Protein AF-A0A0C2GCP3-F1 (afdb_monomer_lite)

Foldseek 3Di:
DDDDDDDDDDDDDDDDDPCPPPPPLAAEDDCVLAPDDPLLVVVQVVVDDQLWAWEWEWDADPPPGIDIDIDIDNDADNQWYWYDDDRYIYIYGVVRSVVDDNVVRHVVSVCVSVVPPD

Secondary structure (DSSP, 8-state):
----------------------TTSSEEE-TTT----HHHHHHHHHHPPTT-EEEEEEE--STT--EEEEEEES---TTEEEEEETTEEEEEEHHHHHH--HHHHHHHHHHHHHTT--

pLDDT: mean 71.81, std 13.91, range [37.88, 88.81]

Structure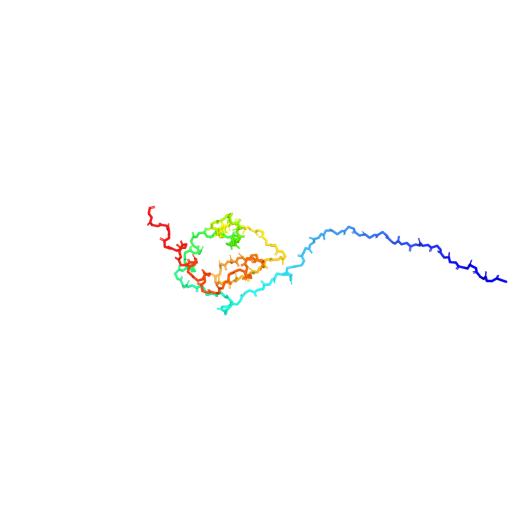 (mmCIF, N/CA/C/O backbone):
data_AF-A0A0C2GCP3-F1
#
_entry.id   AF-A0A0C2GCP3-F1
#
loop_
_atom_site.group_PDB
_atom_site.id
_atom_site.type_symbol
_atom_site.label_atom_id
_atom_site.label_alt_id
_atom_site.label_comp_id
_atom_site.label_asym_id
_atom_site.label_entity_id
_atom_site.label_seq_id
_atom_site.pdbx_PDB_ins_code
_atom_site.Cartn_x
_atom_site.Cartn_y
_atom_site.Cartn_z
_atom_site.occupancy
_atom_site.B_iso_or_equiv
_atom_site.auth_seq_id
_atom_site.auth_comp_id
_atom_site.auth_asym_id
_atom_site.auth_atom_id
_atom_site.pdbx_PDB_model_num
ATOM 1 N N . MET A 1 1 ? -6.144 -37.428 -59.093 1.00 43.12 1 MET A N 1
ATOM 2 C CA . MET A 1 1 ? -5.453 -36.359 -58.342 1.00 43.12 1 MET A CA 1
ATOM 3 C C . MET A 1 1 ? -6.416 -35.789 -57.303 1.00 43.12 1 MET A C 1
ATOM 5 O O . MET A 1 1 ? -7.545 -35.475 -57.635 1.00 43.12 1 MET A O 1
ATOM 9 N N . LEU A 1 2 ? -5.959 -35.837 -56.053 1.00 42.75 2 LEU A N 1
ATOM 10 C CA . LEU A 1 2 ? -6.439 -35.346 -54.750 1.00 42.75 2 LEU A CA 1
ATOM 11 C C . LEU A 1 2 ? -7.751 -34.525 -54.607 1.00 42.75 2 LEU A C 1
ATOM 13 O O . LEU A 1 2 ? -7.942 -33.477 -55.213 1.00 42.75 2 LEU A O 1
ATOM 17 N N . ARG A 1 3 ? -8.564 -35.014 -53.652 1.00 50.16 3 ARG A N 1
ATOM 18 C CA . ARG A 1 3 ? -9.605 -34.374 -52.815 1.00 50.16 3 ARG A CA 1
ATOM 19 C C . ARG A 1 3 ? -9.438 -32.865 -52.582 1.00 50.16 3 ARG A C 1
ATOM 21 O O . ARG A 1 3 ? -8.376 -32.431 -52.149 1.00 50.16 3 ARG A O 1
ATOM 28 N N . SER A 1 4 ? -10.562 -32.145 -52.576 1.00 46.25 4 SER A N 1
ATOM 29 C CA . SER A 1 4 ? -10.744 -31.019 -51.651 1.00 46.25 4 SER A CA 1
ATOM 30 C C . SER A 1 4 ? -12.181 -30.962 -51.126 1.00 46.25 4 SER A C 1
ATOM 32 O O . SER A 1 4 ? -13.065 -30.328 -51.691 1.00 46.25 4 SER A O 1
ATOM 34 N N . SER A 1 5 ? -12.409 -31.685 -50.029 1.00 54.06 5 SER A N 1
ATOM 35 C CA . SER A 1 5 ? -13.402 -31.313 -49.021 1.00 54.06 5 SER A CA 1
ATOM 36 C C . SER A 1 5 ? -12.750 -30.301 -48.084 1.00 54.06 5 SER A C 1
ATOM 38 O O . SER A 1 5 ? -11.607 -30.542 -47.694 1.00 54.06 5 SER A O 1
ATOM 40 N N . ARG A 1 6 ? -13.481 -29.250 -47.692 1.00 60.72 6 ARG A N 1
ATOM 41 C CA . ARG A 1 6 ? -13.410 -28.534 -46.395 1.00 60.72 6 ARG A CA 1
ATOM 42 C C . ARG A 1 6 ? -14.445 -27.393 -46.424 1.00 60.72 6 ARG A C 1
ATOM 44 O O . ARG A 1 6 ? -14.255 -26.413 -47.127 1.00 60.72 6 ARG A O 1
ATOM 51 N N . THR A 1 7 ? -15.678 -27.662 -45.993 1.00 50.69 7 THR A N 1
ATOM 52 C CA . THR A 1 7 ? -16.256 -27.323 -44.669 1.00 50.69 7 THR A CA 1
ATOM 53 C C . THR A 1 7 ? -16.410 -25.828 -44.401 1.00 50.69 7 THR A C 1
ATOM 55 O O . THR A 1 7 ? -15.436 -25.115 -44.191 1.00 50.69 7 THR A O 1
ATOM 58 N N . ALA A 1 8 ? -17.679 -25.414 -44.3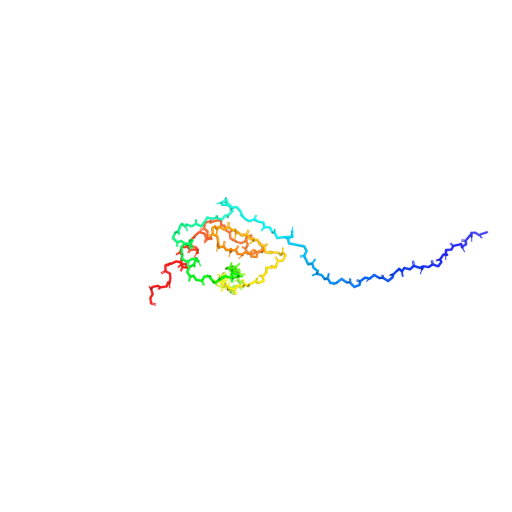55 1.00 48.84 8 ALA A N 1
ATOM 59 C CA . ALA A 1 8 ? -18.164 -24.133 -43.874 1.00 48.84 8 ALA A CA 1
ATOM 60 C C . ALA A 1 8 ? -17.723 -23.883 -42.424 1.00 48.84 8 ALA A C 1
ATOM 62 O O . ALA A 1 8 ? -18.039 -24.658 -41.521 1.00 48.84 8 ALA A O 1
ATOM 63 N N . THR A 1 9 ? -17.013 -22.782 -42.208 1.00 56.94 9 THR A N 1
ATOM 64 C CA . THR A 1 9 ? -16.656 -22.288 -40.879 1.00 56.94 9 THR A CA 1
ATOM 65 C C . THR A 1 9 ? -17.859 -21.554 -40.286 1.00 56.94 9 THR A C 1
ATOM 67 O O . THR A 1 9 ? -18.010 -20.348 -40.456 1.00 56.94 9 THR A O 1
ATOM 70 N N . GLN A 1 10 ? -18.729 -22.283 -39.586 1.00 58.53 10 GLN A N 1
ATOM 71 C CA . GLN A 1 10 ? -19.498 -21.693 -38.492 1.00 58.53 10 GLN A CA 1
ATOM 72 C C . GLN A 1 10 ? -18.527 -21.440 -37.336 1.00 58.53 10 GLN A C 1
ATOM 74 O O . GLN A 1 10 ? -17.999 -22.388 -36.759 1.00 58.53 10 GLN A O 1
ATOM 79 N N . LEU A 1 11 ? -18.302 -20.177 -36.979 1.00 56.78 11 LEU A N 1
ATOM 80 C CA . LEU A 1 11 ? -17.758 -19.821 -35.672 1.00 56.78 11 LEU A CA 1
ATOM 81 C C . LEU A 1 11 ? -18.677 -18.792 -35.009 1.00 56.78 11 LEU A C 1
ATOM 83 O O . LEU A 1 11 ? -19.147 -17.840 -35.626 1.00 56.78 11 LEU A O 1
ATOM 87 N N . LEU A 1 12 ? -18.990 -19.120 -33.763 1.00 51.81 12 LEU A N 1
ATOM 88 C CA . LEU A 1 12 ? -20.116 -18.706 -32.934 1.00 51.81 12 LEU A CA 1
ATOM 89 C C . LEU A 1 12 ? -20.039 -17.240 -32.457 1.00 51.81 12 LEU A C 1
ATOM 91 O O . LEU A 1 12 ? -18.944 -16.681 -32.373 1.00 51.81 12 LEU A O 1
ATOM 95 N N . PRO A 1 13 ? -21.176 -16.635 -32.055 1.00 51.62 13 PRO A N 1
ATOM 96 C CA . PRO A 1 13 ? -21.206 -15.309 -31.453 1.00 51.62 13 PRO A CA 1
ATOM 97 C C . PRO A 1 13 ? -20.699 -15.407 -30.010 1.00 51.62 13 PRO A C 1
ATOM 99 O O . PRO A 1 13 ? -21.352 -15.998 -29.149 1.00 51.62 13 PRO A O 1
ATOM 102 N N . ILE A 1 14 ? -19.524 -14.849 -29.720 1.00 56.09 14 ILE A N 1
ATOM 103 C CA . ILE A 1 14 ? -18.949 -14.912 -28.371 1.00 56.09 14 ILE A CA 1
ATOM 104 C C . ILE A 1 14 ? -19.314 -13.646 -27.595 1.00 56.09 14 ILE A C 1
ATOM 106 O O . ILE A 1 14 ? -18.595 -12.657 -27.577 1.00 56.09 14 ILE A O 1
ATOM 110 N N . PHE A 1 15 ? -20.481 -13.737 -26.966 1.00 47.62 15 PHE A N 1
ATOM 111 C CA . PHE A 1 15 ? -20.669 -13.446 -25.549 1.00 47.62 15 PHE A CA 1
ATOM 112 C C . PHE A 1 15 ? -20.256 -12.053 -25.047 1.00 47.62 15 PHE A C 1
ATOM 114 O O . PHE A 1 15 ? -19.098 -11.776 -24.735 1.00 47.62 15 PHE A O 1
ATOM 121 N N . SER A 1 16 ? -21.289 -11.239 -24.819 1.00 57.53 16 SER A N 1
ATOM 122 C CA . SER A 1 16 ? -21.344 -10.225 -23.768 1.00 57.53 16 SER A CA 1
ATOM 123 C C . SER A 1 16 ? -20.620 -10.719 -22.507 1.00 57.53 16 SER A C 1
ATOM 125 O O . SER A 1 16 ? -21.120 -11.578 -21.782 1.00 57.53 16 SER A O 1
ATOM 127 N N . ARG A 1 17 ? -19.411 -10.218 -22.250 1.00 55.25 17 ARG A N 1
ATOM 128 C CA . ARG A 1 17 ? -18.753 -10.382 -20.956 1.00 55.25 17 ARG A CA 1
ATOM 129 C C . ARG A 1 17 ? -18.831 -9.052 -20.240 1.00 55.25 17 ARG A C 1
ATOM 131 O O . ARG A 1 17 ? -17.908 -8.248 -20.286 1.00 55.25 17 ARG A O 1
ATOM 138 N N . ASN A 1 18 ? -19.930 -8.888 -19.506 1.00 52.56 18 ASN A N 1
ATOM 139 C CA . ASN A 1 18 ? -19.848 -8.337 -18.162 1.00 52.56 18 ASN A CA 1
ATOM 140 C C . ASN A 1 18 ? -18.653 -9.012 -17.487 1.00 52.56 18 ASN A C 1
ATOM 142 O O . ASN A 1 18 ? -18.732 -10.168 -17.069 1.00 52.56 18 ASN A O 1
ATOM 146 N N . PHE A 1 19 ? -17.513 -8.328 -17.489 1.00 52.06 19 PHE A N 1
ATOM 147 C CA . PHE A 1 19 ? -16.295 -8.794 -16.857 1.00 52.06 19 PHE A CA 1
ATOM 148 C C . PHE A 1 19 ? -16.497 -8.587 -15.355 1.00 52.06 19 PHE A C 1
ATOM 150 O O . PHE A 1 19 ? -15.971 -7.663 -14.746 1.00 52.06 19 PHE A O 1
ATOM 157 N N . CYS A 1 20 ? -17.355 -9.418 -14.762 1.00 46.00 20 CYS A N 1
ATOM 158 C CA . CYS A 1 20 ? -17.354 -9.629 -13.331 1.00 46.00 20 CYS A CA 1
ATOM 159 C C . CYS A 1 20 ? -16.048 -10.372 -13.063 1.00 46.00 20 CYS A C 1
ATOM 161 O O . CYS A 1 20 ? -15.953 -11.581 -13.275 1.00 46.00 20 CYS A O 1
ATOM 163 N N . ILE A 1 21 ? -15.000 -9.604 -12.765 1.00 55.78 21 ILE A N 1
ATOM 164 C CA . ILE A 1 21 ? -13.691 -10.141 -12.413 1.00 55.78 21 ILE A CA 1
ATOM 165 C C . ILE A 1 21 ? -13.922 -10.970 -11.149 1.00 55.78 21 ILE A C 1
ATOM 167 O O . ILE A 1 21 ? -14.305 -10.394 -10.128 1.00 55.78 21 ILE A O 1
ATOM 171 N N . PRO A 1 22 ? -13.742 -12.302 -11.182 1.00 47.91 22 PRO A N 1
ATOM 172 C CA . PRO A 1 22 ? -13.795 -13.075 -9.960 1.00 47.91 22 PRO A CA 1
ATOM 173 C C . PRO A 1 22 ? -12.657 -12.591 -9.058 1.00 47.91 22 PRO A C 1
ATOM 175 O O . PRO A 1 22 ? -11.517 -12.443 -9.498 1.00 47.91 22 PRO A O 1
ATOM 178 N N . SER A 1 23 ? -12.989 -12.358 -7.791 1.00 54.78 23 SER A N 1
ATOM 179 C CA . SER A 1 23 ? -12.138 -11.902 -6.680 1.00 54.78 23 SER A CA 1
ATOM 180 C C . SER A 1 23 ? -10.851 -12.729 -6.434 1.00 54.78 23 SER A C 1
ATOM 182 O O . SER A 1 23 ? -10.169 -12.516 -5.437 1.00 54.78 23 SER A O 1
ATOM 184 N N . SER A 1 24 ? -10.513 -13.692 -7.293 1.00 54.34 24 SER A N 1
ATOM 185 C CA . SER A 1 24 ? -9.539 -14.764 -7.067 1.00 54.34 24 SER A CA 1
ATOM 186 C C . SER A 1 24 ? -8.184 -14.580 -7.763 1.00 54.34 24 SER A C 1
ATOM 188 O O . SER A 1 24 ? -7.363 -15.488 -7.705 1.00 54.34 24 SER A O 1
ATOM 190 N N . ALA A 1 25 ? -7.936 -13.468 -8.461 1.00 62.91 25 ALA A N 1
ATOM 191 C CA . ALA A 1 25 ? -6.688 -13.274 -9.216 1.00 62.91 25 ALA A CA 1
ATOM 192 C C . ALA A 1 25 ? -5.594 -12.494 -8.462 1.00 62.91 25 ALA A C 1
ATOM 194 O O . ALA A 1 25 ? -4.497 -12.331 -8.984 1.00 62.91 25 ALA A O 1
ATOM 195 N N . VAL A 1 26 ? -5.893 -12.026 -7.253 1.00 72.00 26 VAL A N 1
ATOM 196 C CA . VAL A 1 26 ? -5.042 -11.132 -6.459 1.00 72.00 26 VAL A CA 1
ATOM 197 C C . VAL A 1 26 ? -4.172 -11.966 -5.533 1.00 72.00 26 VAL A C 1
ATOM 199 O O . VAL A 1 26 ? -4.674 -12.852 -4.837 1.00 72.00 26 VAL A O 1
ATOM 202 N N . ARG A 1 27 ? -2.867 -11.692 -5.503 1.00 83.56 27 ARG A N 1
ATOM 203 C CA . ARG A 1 27 ? -1.930 -12.430 -4.643 1.00 83.56 27 ARG A CA 1
ATOM 204 C C . ARG A 1 27 ? -2.077 -11.946 -3.203 1.00 83.56 27 ARG A C 1
ATOM 206 O O . ARG A 1 27 ? -2.026 -10.750 -2.959 1.00 83.56 27 ARG A O 1
ATOM 213 N N . THR A 1 28 ? -2.261 -12.848 -2.243 1.00 86.06 28 THR A N 1
ATOM 214 C CA . THR A 1 28 ? -2.334 -12.462 -0.822 1.00 86.06 28 THR A CA 1
ATOM 215 C C . THR A 1 28 ? -0.935 -12.477 -0.209 1.00 86.06 28 THR A C 1
ATOM 217 O O . THR A 1 28 ? -0.195 -13.433 -0.423 1.00 86.06 28 THR A O 1
ATOM 220 N N . LEU A 1 29 ? -0.578 -11.430 0.533 1.00 85.25 29 LEU A N 1
ATOM 221 C CA . LEU A 1 29 ? 0.675 -11.327 1.281 1.00 85.25 29 LEU A CA 1
ATOM 222 C C . LEU A 1 29 ? 0.492 -11.841 2.706 1.00 85.25 29 LEU A C 1
ATOM 224 O O . LEU A 1 29 ? -0.523 -11.568 3.351 1.00 85.25 29 LEU A O 1
ATOM 228 N N . THR A 1 30 ? 1.508 -12.527 3.213 1.00 83.19 30 THR A N 1
ATOM 229 C CA . THR A 1 30 ? 1.567 -13.033 4.586 1.00 83.19 30 THR A CA 1
ATOM 230 C C . THR A 1 30 ? 2.502 -12.185 5.446 1.00 83.19 30 THR A C 1
ATOM 232 O O . THR A 1 30 ? 3.257 -11.356 4.949 1.00 83.19 30 THR A O 1
ATOM 235 N N . THR A 1 31 ? 2.497 -12.397 6.760 1.00 77.81 31 THR A N 1
ATOM 236 C CA . THR A 1 31 ? 3.396 -11.703 7.701 1.00 77.81 31 THR A CA 1
ATOM 237 C C . THR A 1 31 ? 4.887 -11.990 7.480 1.00 77.81 31 THR A C 1
ATOM 239 O O . THR A 1 31 ? 5.737 -11.291 8.032 1.00 77.81 31 THR A O 1
ATOM 242 N N . GLU A 1 32 ? 5.216 -13.028 6.707 1.00 78.38 32 GLU A N 1
ATOM 243 C CA . GLU A 1 32 ? 6.591 -13.348 6.307 1.00 78.38 32 GLU A CA 1
ATOM 244 C C . GLU A 1 32 ? 7.051 -12.450 5.151 1.00 78.38 32 GLU A C 1
ATOM 246 O O . GLU A 1 32 ? 8.192 -11.988 5.142 1.00 78.38 32 GLU A O 1
ATOM 251 N N . ASP A 1 33 ? 6.135 -12.133 4.231 1.00 79.00 33 ASP A N 1
ATOM 252 C CA . ASP A 1 33 ? 6.386 -11.248 3.091 1.00 79.00 33 ASP A CA 1
ATOM 253 C C . ASP A 1 33 ? 6.493 -9.779 3.526 1.00 79.00 33 ASP A C 1
ATOM 255 O O . ASP A 1 33 ? 7.285 -9.003 2.986 1.00 79.00 33 ASP A O 1
ATOM 259 N N . ILE A 1 34 ? 5.687 -9.394 4.519 1.00 78.62 34 ILE A N 1
ATOM 260 C CA . ILE A 1 34 ? 5.506 -8.015 4.969 1.00 78.62 34 ILE A CA 1
ATOM 261 C C . ILE A 1 34 ? 5.392 -7.953 6.494 1.00 78.62 34 ILE A C 1
ATOM 263 O O . ILE A 1 34 ? 4.539 -8.586 7.113 1.00 78.62 34 ILE A O 1
ATOM 267 N N . LYS A 1 35 ? 6.227 -7.111 7.111 1.00 78.69 35 LYS A N 1
ATOM 268 C CA . LYS A 1 35 ? 6.172 -6.833 8.550 1.00 78.69 35 LYS A CA 1
ATOM 269 C C . LYS A 1 35 ? 5.472 -5.507 8.809 1.00 78.69 35 LYS A C 1
ATOM 271 O O . LYS A 1 35 ? 6.030 -4.444 8.542 1.00 78.69 35 LYS A O 1
ATOM 276 N N . VAL A 1 36 ? 4.275 -5.579 9.383 1.00 78.19 36 VAL A N 1
ATOM 277 C CA . VAL A 1 36 ? 3.525 -4.417 9.875 1.00 78.19 36 VAL A CA 1
ATOM 278 C C . VAL A 1 36 ? 3.611 -4.402 11.399 1.00 78.19 36 VAL A C 1
ATOM 280 O O . VAL A 1 36 ? 3.311 -5.398 12.047 1.00 78.19 36 VAL A O 1
ATOM 283 N N . THR A 1 37 ? 4.065 -3.289 11.980 1.00 83.12 37 THR A N 1
ATOM 284 C CA . THR A 1 37 ? 4.093 -3.118 13.444 1.00 83.12 37 THR A CA 1
ATOM 285 C C . THR A 1 37 ? 2.728 -2.693 13.968 1.00 83.12 37 THR A C 1
ATOM 287 O O . THR A 1 37 ? 1.979 -2.017 13.263 1.00 83.12 37 THR A O 1
ATOM 290 N N . ASP A 1 38 ? 2.433 -2.966 15.239 1.00 83.00 38 ASP A N 1
ATOM 291 C CA . ASP A 1 38 ? 1.172 -2.543 15.868 1.00 83.00 38 ASP A CA 1
ATOM 292 C C . ASP A 1 38 ? 0.947 -1.027 15.774 1.00 83.00 38 ASP A C 1
ATOM 294 O O . ASP A 1 38 ? -0.168 -0.559 15.547 1.00 83.00 38 ASP A O 1
ATOM 298 N N . ARG A 1 39 ? 2.023 -0.237 15.896 1.00 82.06 39 ARG A N 1
ATOM 299 C CA . ARG A 1 39 ? 1.972 1.229 15.764 1.00 82.06 39 ARG A CA 1
ATOM 300 C C . ARG A 1 39 ? 1.549 1.653 14.363 1.00 82.06 39 ARG A C 1
ATOM 302 O O . ARG A 1 39 ? 0.717 2.547 14.215 1.00 82.06 39 ARG A O 1
ATOM 309 N N . ALA A 1 40 ? 2.107 1.002 13.347 1.00 79.81 40 ALA A N 1
ATOM 310 C CA . ALA A 1 40 ? 1.702 1.215 11.969 1.00 79.81 40 ALA A CA 1
ATOM 311 C C . ALA A 1 40 ? 0.262 0.811 11.732 1.00 79.81 40 ALA A C 1
ATOM 313 O O . ALA A 1 40 ? -0.497 1.584 11.158 1.00 79.81 40 ALA A O 1
ATOM 314 N N . HIS A 1 41 ? -0.136 -0.338 12.261 1.00 82.25 41 HIS A N 1
ATOM 315 C CA . HIS A 1 41 ? -1.500 -0.820 12.158 1.00 82.25 41 HIS A CA 1
ATOM 316 C C . HIS A 1 41 ? -2.511 0.171 12.735 1.00 82.25 41 HIS A C 1
ATOM 318 O O . HIS A 1 41 ? -3.472 0.561 12.075 1.00 82.25 41 HIS A O 1
ATOM 324 N N . GLN A 1 42 ? -2.259 0.652 13.954 1.00 84.62 42 GLN A N 1
ATOM 325 C CA . GLN A 1 42 ? -3.089 1.661 14.613 1.00 84.62 42 GLN A CA 1
ATOM 326 C C . GLN A 1 42 ? -3.131 2.980 13.843 1.00 84.62 42 GLN A C 1
ATOM 328 O O . GLN A 1 42 ? -4.150 3.669 13.861 1.00 84.62 42 GLN A O 1
ATOM 333 N N . ARG A 1 43 ? -2.033 3.359 13.183 1.00 84.44 43 ARG A N 1
ATOM 334 C CA . ARG A 1 43 ? -1.987 4.585 12.388 1.00 84.44 43 ARG A CA 1
ATOM 335 C C . ARG A 1 43 ? -2.753 4.432 11.081 1.00 84.44 43 ARG A C 1
ATOM 337 O O . ARG A 1 43 ? -3.527 5.324 10.752 1.00 84.44 43 ARG A O 1
ATOM 344 N N . LEU A 1 44 ? -2.598 3.304 10.397 1.00 83.75 44 LEU A N 1
ATOM 345 C CA . LEU A 1 44 ? -3.331 2.982 9.175 1.00 83.75 44 LEU A CA 1
ATOM 346 C C . LEU A 1 44 ? -4.836 2.939 9.432 1.00 83.75 44 LEU A C 1
ATOM 348 O O . LEU A 1 44 ? -5.575 3.576 8.694 1.00 83.75 44 LEU A O 1
ATOM 352 N N . LYS A 1 45 ? -5.278 2.345 10.547 1.00 85.31 45 LYS A N 1
ATOM 353 C CA . LYS A 1 45 ? -6.683 2.395 10.994 1.00 85.31 45 LYS A CA 1
ATOM 354 C C . LYS A 1 45 ? -7.250 3.807 11.156 1.00 85.31 45 LYS A C 1
ATOM 356 O O . LYS A 1 45 ? -8.455 3.984 11.080 1.00 85.31 45 LYS A O 1
ATOM 361 N N . LYS A 1 46 ? -6.404 4.798 11.454 1.00 84.56 46 LYS A N 1
ATOM 362 C CA . LYS A 1 46 ? -6.825 6.200 11.612 1.00 84.56 46 LYS A CA 1
ATOM 363 C C . LYS A 1 46 ? -6.825 6.975 10.296 1.00 84.56 46 LYS A C 1
ATOM 365 O O . LYS A 1 46 ? -7.446 8.027 10.240 1.00 84.56 46 LYS A O 1
ATOM 370 N N . ILE A 1 47 ? -6.049 6.525 9.311 1.00 83.94 47 ILE A N 1
ATOM 371 C CA . ILE A 1 47 ? -5.866 7.218 8.029 1.00 83.94 47 ILE A CA 1
ATOM 372 C C . ILE A 1 47 ? -6.810 6.648 6.969 1.00 83.94 47 ILE A C 1
ATOM 374 O O . ILE A 1 47 ? -7.324 7.409 6.162 1.00 83.94 47 ILE A O 1
ATOM 378 N N . LEU A 1 48 ? -7.028 5.332 6.975 1.00 84.69 48 LEU A N 1
ATOM 379 C CA . LEU A 1 48 ? -7.882 4.639 6.016 1.00 84.69 48 LEU A CA 1
ATOM 380 C C . LEU A 1 48 ? -9.348 4.744 6.435 1.00 84.69 48 LEU A C 1
ATOM 382 O O . LEU A 1 48 ? -9.696 4.378 7.560 1.00 84.69 48 LEU A O 1
ATOM 386 N N . ALA A 1 49 ? -10.200 5.205 5.521 1.00 81.56 49 ALA A N 1
ATOM 387 C CA . ALA A 1 49 ? -11.645 5.098 5.669 1.00 81.56 49 ALA A CA 1
ATOM 388 C C . ALA A 1 49 ? -12.154 3.694 5.280 1.00 81.56 49 ALA A C 1
ATOM 390 O O . ALA A 1 49 ? -11.428 2.868 4.722 1.00 81.56 49 ALA A O 1
ATOM 391 N N . GLU A 1 50 ? -13.425 3.405 5.571 1.00 79.44 50 GLU A N 1
ATOM 392 C CA . GLU A 1 50 ? -14.042 2.122 5.216 1.00 79.44 50 GLU A CA 1
ATOM 393 C C . GLU A 1 50 ? -14.014 1.886 3.697 1.00 79.44 50 GLU A C 1
ATOM 395 O O . GLU A 1 50 ? -14.564 2.659 2.916 1.00 79.44 50 GLU A O 1
ATOM 400 N N . GLY A 1 51 ? -13.370 0.793 3.277 1.00 80.12 51 GLY A N 1
ATOM 401 C CA . GLY A 1 51 ? -13.230 0.424 1.865 1.00 80.12 51 GLY A CA 1
ATOM 402 C C . GLY A 1 51 ? -12.0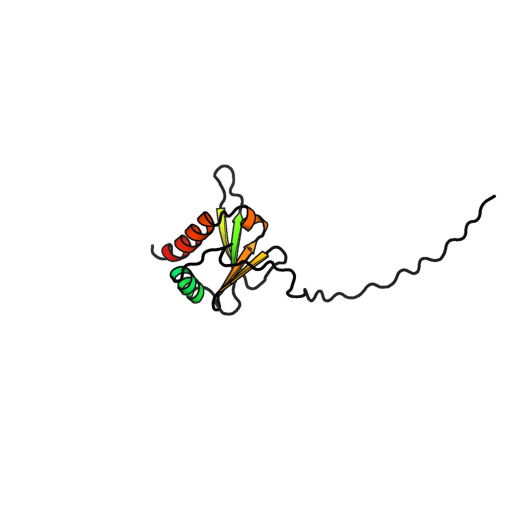41 1.065 1.145 1.00 80.12 51 GLY A C 1
ATOM 403 O O . GLY A 1 51 ? -11.780 0.708 -0.006 1.00 80.12 51 GLY A O 1
ATOM 404 N N . GLU A 1 52 ? -11.296 1.956 1.805 1.00 86.06 52 GLU A N 1
ATOM 405 C CA . GLU A 1 52 ? -10.019 2.452 1.298 1.00 86.06 52 GLU A CA 1
ATOM 406 C C . GLU A 1 52 ? -8.879 1.493 1.619 1.00 86.06 52 GLU A C 1
ATOM 408 O O . GLU A 1 52 ? -8.848 0.814 2.649 1.00 86.06 52 GLU A O 1
ATOM 413 N N . ARG A 1 53 ? -7.906 1.459 0.713 1.00 87.62 53 ARG A N 1
ATOM 414 C CA . ARG A 1 53 ? -6.722 0.619 0.805 1.00 87.62 53 AR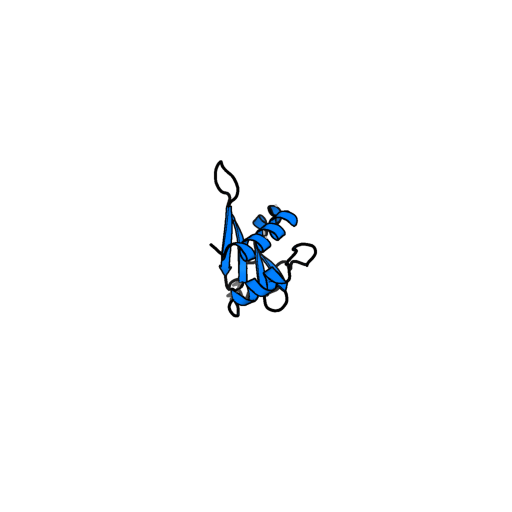G A CA 1
ATOM 415 C C . ARG A 1 53 ? -5.487 1.465 0.588 1.00 87.62 53 ARG A C 1
ATOM 417 O O . ARG A 1 53 ? -5.475 2.374 -0.242 1.00 87.62 53 ARG A O 1
ATOM 424 N N . LEU A 1 54 ? -4.425 1.137 1.310 1.00 87.69 54 LEU A N 1
ATOM 425 C CA . LEU A 1 54 ? -3.138 1.786 1.115 1.00 87.69 54 LEU A CA 1
ATOM 426 C C . LEU A 1 54 ? -2.422 1.121 -0.057 1.00 87.69 54 LEU A C 1
ATOM 428 O O . LEU A 1 54 ? -1.992 -0.020 0.076 1.00 87.69 54 LEU A O 1
ATOM 432 N N . ARG A 1 55 ? -2.257 1.820 -1.177 1.00 87.38 55 ARG A N 1
ATOM 433 C CA . ARG A 1 55 ? -1.472 1.350 -2.317 1.00 87.38 55 ARG A CA 1
ATOM 434 C C . ARG A 1 55 ? -0.057 1.905 -2.257 1.00 87.38 55 ARG A C 1
ATOM 436 O O . ARG A 1 55 ? 0.128 3.117 -2.133 1.00 87.38 55 ARG A O 1
ATOM 443 N N . VAL A 1 56 ? 0.928 1.018 -2.358 1.00 84.25 56 VAL A N 1
ATOM 444 C CA . VAL A 1 56 ? 2.350 1.367 -2.408 1.00 84.25 56 VAL A CA 1
ATOM 445 C C . VAL A 1 56 ? 2.908 0.990 -3.774 1.00 84.25 56 VAL A C 1
ATOM 447 O O . VAL A 1 56 ? 2.858 -0.169 -4.183 1.00 84.25 56 VAL A O 1
ATOM 450 N N . GLU A 1 57 ? 3.449 1.987 -4.461 1.00 82.62 57 GLU A N 1
ATOM 451 C CA . GLU A 1 57 ? 4.068 1.873 -5.778 1.00 82.62 57 GLU A CA 1
ATOM 452 C C . GLU A 1 57 ? 5.506 2.395 -5.699 1.00 82.62 57 GLU A C 1
ATOM 454 O O . GLU A 1 57 ? 5.793 3.364 -4.993 1.00 82.62 57 GLU A O 1
ATOM 459 N N . VAL A 1 58 ? 6.416 1.768 -6.434 1.00 78.50 58 VAL A N 1
ATOM 460 C CA . VAL A 1 58 ? 7.747 2.310 -6.705 1.00 78.50 58 VAL A CA 1
ATOM 461 C C . VAL A 1 58 ? 7.679 3.004 -8.050 1.00 78.50 58 VAL A C 1
ATOM 463 O O . VAL A 1 58 ? 7.369 2.377 -9.061 1.00 78.50 58 VAL A O 1
ATOM 466 N N . ASP A 1 59 ? 7.985 4.291 -8.063 1.00 77.06 59 ASP A N 1
ATOM 467 C CA . ASP A 1 59 ? 8.242 5.019 -9.290 1.00 77.06 59 ASP A CA 1
ATOM 468 C C . ASP A 1 59 ? 9.753 5.104 -9.517 1.00 77.06 59 ASP A C 1
ATOM 470 O O . ASP A 1 59 ? 10.541 5.384 -8.607 1.00 77.06 59 ASP A O 1
ATOM 474 N N . GLY A 1 60 ? 10.178 4.827 -10.745 1.00 67.19 60 GLY A N 1
ATOM 475 C CA . GLY A 1 60 ? 11.570 4.972 -11.139 1.00 67.19 60 GLY A CA 1
ATOM 476 C C . GLY A 1 60 ? 11.910 6.454 -11.233 1.00 67.19 60 GLY A C 1
ATOM 477 O O . GLY A 1 60 ? 11.781 7.049 -12.300 1.00 67.19 60 GLY A O 1
ATOM 478 N N . GLY A 1 61 ? 12.343 7.063 -10.129 1.00 64.69 61 GLY A N 1
ATOM 479 C CA . GLY A 1 61 ? 12.975 8.377 -10.177 1.00 64.69 61 GLY A CA 1
ATOM 480 C C . GLY A 1 61 ? 14.243 8.300 -11.033 1.00 64.69 61 GLY A C 1
ATOM 481 O O . GLY A 1 61 ? 14.862 7.243 -11.132 1.00 64.69 61 GLY A O 1
ATOM 482 N N . GLY A 1 62 ? 14.576 9.398 -11.720 1.00 63.09 62 GLY A N 1
ATOM 483 C CA . GLY A 1 62 ? 15.619 9.460 -12.753 1.00 63.09 62 GLY A CA 1
ATOM 484 C C . GLY A 1 62 ? 17.043 9.143 -12.264 1.00 63.09 62 GLY A C 1
ATOM 485 O O . GLY A 1 62 ? 17.285 8.226 -11.492 1.00 63.09 62 GLY A O 1
ATOM 486 N N . CYS A 1 63 ? 18.047 9.907 -12.700 1.00 56.84 63 CYS A N 1
ATOM 487 C CA . CYS A 1 63 ? 19.469 9.582 -12.473 1.00 56.84 63 CYS A CA 1
ATOM 488 C C . CYS A 1 63 ? 19.925 9.530 -10.984 1.00 56.84 63 CYS A C 1
ATOM 490 O O . CYS A 1 63 ? 21.110 9.351 -10.714 1.00 56.84 63 CYS A O 1
ATOM 492 N N . SER A 1 64 ? 19.010 9.695 -10.021 1.00 60.19 64 SER A N 1
ATOM 493 C CA . SER A 1 64 ? 19.264 9.851 -8.583 1.00 60.19 64 SER A CA 1
ATOM 494 C C . SER A 1 64 ? 18.519 8.852 -7.679 1.00 60.19 64 SER A C 1
ATOM 496 O O . SER A 1 64 ? 18.699 8.918 -6.466 1.00 60.19 64 SER A O 1
ATOM 498 N N . GLY A 1 65 ? 17.746 7.905 -8.229 1.00 64.69 65 GLY A N 1
ATOM 499 C CA . GLY A 1 65 ? 17.175 6.785 -7.466 1.00 64.69 65 GLY A CA 1
ATOM 500 C C . GLY A 1 65 ? 15.647 6.707 -7.450 1.00 64.69 65 GLY A C 1
ATOM 501 O O . GLY A 1 65 ? 14.954 7.573 -7.968 1.00 64.69 65 GLY A O 1
ATOM 502 N N . PHE A 1 66 ? 15.143 5.621 -6.864 1.00 69.88 66 PHE A N 1
ATOM 503 C CA . PHE A 1 66 ? 13.728 5.243 -6.839 1.00 69.88 66 PHE A CA 1
ATOM 504 C C . PHE A 1 66 ? 12.914 6.121 -5.8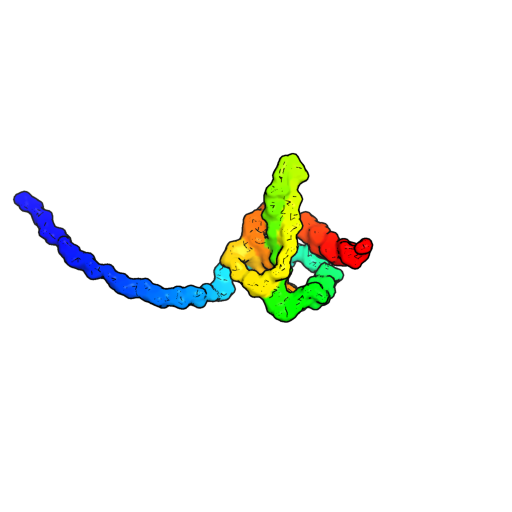78 1.00 69.88 66 PHE A C 1
ATOM 506 O O . PHE A 1 66 ? 13.350 6.392 -4.758 1.00 69.88 66 PHE A O 1
ATOM 513 N N . GLU A 1 67 ? 11.718 6.528 -6.300 1.00 75.38 67 GLU A N 1
ATOM 514 C CA . GLU A 1 67 ? 10.745 7.253 -5.484 1.00 75.38 67 GLU A CA 1
ATOM 515 C C . GLU A 1 67 ? 9.611 6.305 -5.088 1.00 75.38 67 GLU A C 1
ATOM 517 O O . GLU A 1 67 ? 9.178 5.467 -5.872 1.00 75.38 67 GLU A O 1
ATOM 522 N N . TYR A 1 68 ? 9.100 6.435 -3.868 1.00 76.69 68 TYR A N 1
ATOM 523 C CA . TYR A 1 68 ? 7.969 5.636 -3.407 1.00 76.69 68 TYR A CA 1
ATOM 524 C C . TYR A 1 68 ? 6.705 6.484 -3.416 1.00 76.69 68 TYR A C 1
ATOM 526 O O . TYR A 1 68 ? 6.647 7.533 -2.774 1.00 76.69 68 TYR A O 1
ATOM 534 N N . LYS A 1 69 ? 5.672 6.006 -4.108 1.00 77.50 69 LYS A N 1
ATOM 535 C CA . LYS A 1 69 ? 4.364 6.652 -4.174 1.00 77.50 69 LYS A CA 1
ATOM 536 C C . LYS A 1 69 ? 3.363 5.886 -3.328 1.00 77.50 69 LYS A C 1
ATOM 538 O O . LYS A 1 69 ? 3.155 4.688 -3.501 1.00 77.50 69 LYS A O 1
ATOM 543 N N . ILE A 1 70 ? 2.723 6.612 -2.418 1.00 79.88 70 ILE A N 1
ATOM 544 C CA . ILE A 1 70 ? 1.625 6.111 -1.595 1.00 79.88 70 ILE A CA 1
ATOM 545 C C . ILE A 1 70 ? 0.347 6.744 -2.107 1.00 79.88 70 ILE A C 1
ATOM 547 O O . ILE A 1 70 ? 0.268 7.966 -2.245 1.00 79.88 70 ILE A O 1
ATOM 551 N N . LYS A 1 71 ? -0.662 5.919 -2.360 1.00 84.62 71 LYS A N 1
ATOM 552 C CA . LYS A 1 71 ? -1.992 6.382 -2.745 1.00 84.62 71 LYS A CA 1
ATOM 553 C C . LYS A 1 71 ? -3.038 5.639 -1.936 1.00 84.62 71 LYS A C 1
ATOM 555 O O . LYS A 1 71 ? -2.849 4.479 -1.586 1.00 84.62 71 LYS A O 1
ATOM 560 N N . LEU A 1 72 ? -4.136 6.315 -1.642 1.00 87.50 72 LEU A N 1
ATOM 561 C CA . LEU A 1 72 ? -5.335 5.661 -1.145 1.00 87.50 72 LEU A CA 1
ATOM 562 C C . LEU A 1 72 ? -6.166 5.276 -2.361 1.00 87.50 72 LEU A C 1
ATOM 564 O O . LEU A 1 72 ? -6.483 6.131 -3.188 1.00 87.50 72 LEU A O 1
ATOM 568 N N . ASP A 1 73 ? -6.452 3.989 -2.501 1.00 86.31 73 ASP A N 1
ATOM 569 C CA . ASP A 1 73 ? -7.275 3.476 -3.589 1.00 86.31 73 ASP A CA 1
ATOM 570 C C . ASP A 1 73 ? -8.347 2.542 -3.028 1.00 86.31 73 ASP A C 1
ATOM 572 O O . ASP A 1 73 ? -8.139 1.818 -2.058 1.00 86.31 73 ASP A O 1
ATOM 576 N N . THR A 1 74 ? -9.520 2.570 -3.642 1.00 86.31 74 THR A N 1
ATOM 577 C CA . THR A 1 74 ? -10.632 1.661 -3.334 1.00 86.31 74 THR A CA 1
ATOM 578 C C . THR A 1 74 ? -10.667 0.492 -4.313 1.00 86.31 74 THR A C 1
ATOM 580 O O . THR A 1 74 ? -11.239 -0.565 -4.028 1.00 86.31 74 THR A O 1
ATOM 583 N N . LYS A 1 75 ? -10.026 0.647 -5.476 1.00 84.94 75 LYS A N 1
ATOM 584 C CA . LYS A 1 75 ? -9.927 -0.381 -6.504 1.00 84.94 75 LYS A CA 1
ATOM 585 C C . LYS A 1 75 ? -8.710 -1.246 -6.255 1.00 84.94 75 LYS A C 1
ATOM 587 O O . LYS A 1 75 ? -7.690 -0.802 -5.743 1.00 84.94 75 LYS A O 1
ATOM 592 N N . LEU A 1 76 ? -8.846 -2.505 -6.633 1.00 84.69 76 LEU A N 1
ATOM 593 C CA . LEU A 1 76 ? -7.789 -3.481 -6.491 1.00 84.69 76 LEU A CA 1
ATOM 594 C C . LEU A 1 76 ? -7.513 -4.093 -7.859 1.00 84.69 76 LEU A C 1
ATOM 596 O O . LEU A 1 76 ? -8.450 -4.497 -8.554 1.00 84.69 76 LEU A O 1
ATOM 600 N N . GLN A 1 77 ? -6.249 -4.086 -8.270 1.00 85.75 77 GLN A N 1
ATOM 601 C CA . GLN A 1 77 ? -5.839 -4.559 -9.584 1.00 85.75 77 GLN A CA 1
ATOM 602 C C . GLN A 1 77 ? -5.394 -6.017 -9.542 1.00 85.75 77 GLN A C 1
ATOM 604 O O . GLN A 1 77 ? -5.144 -6.601 -8.491 1.00 85.75 77 GLN A O 1
ATOM 609 N N . LYS A 1 78 ? -5.330 -6.632 -10.724 1.00 81.25 78 LYS A N 1
ATOM 610 C CA . LYS A 1 78 ? -4.992 -8.051 -10.865 1.00 81.25 78 LYS A CA 1
ATOM 611 C C . LYS A 1 78 ? -3.538 -8.342 -10.486 1.00 81.25 78 LYS A C 1
ATOM 613 O O . LYS A 1 78 ? -3.261 -9.390 -9.914 1.00 81.25 78 LYS A O 1
ATOM 618 N N . ASP A 1 79 ? -2.650 -7.411 -10.802 1.00 84.62 79 ASP A N 1
ATOM 619 C CA . ASP A 1 79 ? -1.213 -7.527 -10.556 1.00 84.62 79 ASP A CA 1
ATOM 620 C C . ASP A 1 79 ? -0.825 -6.935 -9.195 1.00 84.62 79 ASP A C 1
ATOM 622 O O . ASP A 1 79 ? 0.349 -6.792 -8.876 1.00 84.62 79 ASP A O 1
ATOM 626 N N . ASP A 1 80 ? -1.815 -6.625 -8.359 1.00 87.62 80 ASP A N 1
ATOM 627 C CA . ASP A 1 80 ? -1.565 -6.195 -7.001 1.00 87.62 80 ASP A CA 1
ATOM 628 C C . ASP A 1 80 ? -1.452 -7.398 -6.049 1.00 87.62 80 ASP A C 1
ATOM 630 O O . ASP A 1 80 ? -2.132 -8.428 -6.160 1.00 87.62 80 ASP A O 1
ATOM 634 N N . ARG A 1 81 ? -0.607 -7.224 -5.040 1.00 87.69 81 ARG A N 1
ATOM 635 C CA . ARG A 1 81 ? -0.495 -8.083 -3.874 1.00 87.69 81 ARG A CA 1
ATOM 636 C C . ARG A 1 81 ? -1.190 -7.427 -2.690 1.00 87.69 81 ARG A C 1
ATOM 638 O O . ARG A 1 81 ? -0.857 -6.311 -2.308 1.00 87.69 81 ARG A O 1
ATOM 645 N N . LEU A 1 82 ? -2.147 -8.128 -2.101 1.00 88.31 82 LEU A N 1
ATOM 646 C CA . LEU A 1 82 ? -2.978 -7.653 -1.006 1.00 88.31 82 LEU A CA 1
ATOM 647 C C . LEU A 1 82 ? -2.530 -8.270 0.315 1.00 88.31 82 LEU A C 1
ATOM 649 O O . LEU A 1 82 ? -2.619 -9.478 0.513 1.00 88.31 82 LEU A O 1
ATOM 653 N N . TRP A 1 83 ? -2.123 -7.429 1.249 1.00 87.75 83 TRP A N 1
ATOM 654 C CA . TRP A 1 83 ? -2.018 -7.775 2.654 1.00 87.75 83 TRP A CA 1
ATOM 655 C C . TRP A 1 83 ? -3.284 -7.338 3.393 1.00 87.75 83 TRP A C 1
ATOM 657 O O . TRP A 1 83 ? -3.750 -6.207 3.233 1.00 87.75 83 TRP A O 1
ATOM 667 N N . LYS A 1 84 ? -3.829 -8.225 4.226 1.00 86.19 84 LYS A N 1
ATOM 668 C CA . LYS A 1 84 ? -4.956 -7.926 5.114 1.00 86.19 84 LYS A CA 1
ATOM 669 C C . LYS A 1 84 ? -4.515 -8.095 6.558 1.00 86.19 84 LYS A C 1
ATOM 671 O O . LYS A 1 84 ? -4.012 -9.156 6.917 1.00 86.19 84 LYS A O 1
ATOM 676 N N . GLY A 1 85 ? -4.778 -7.099 7.392 1.00 82.00 85 GLY A N 1
ATOM 677 C CA . GLY A 1 85 ? -4.630 -7.218 8.841 1.00 82.00 85 GLY A CA 1
ATOM 678 C C . GLY A 1 85 ? -5.753 -6.474 9.540 1.00 82.00 85 GLY A C 1
ATOM 679 O O . GLY A 1 85 ? -6.075 -5.376 9.123 1.00 82.00 85 GLY A O 1
ATOM 680 N N . ASP A 1 86 ? -6.362 -7.051 10.574 1.00 77.25 86 ASP A N 1
ATOM 681 C CA . ASP A 1 86 ? -7.414 -6.481 11.439 1.00 77.25 86 ASP A CA 1
ATOM 682 C C . ASP A 1 86 ? -8.097 -5.189 10.931 1.00 77.25 86 ASP A C 1
ATOM 684 O O . ASP A 1 86 ? -7.914 -4.132 11.538 1.00 77.25 86 ASP A O 1
ATOM 688 N N . ASN A 1 87 ? -8.880 -5.261 9.846 1.00 80.44 87 ASN A N 1
ATOM 689 C CA . ASN A 1 87 ? -9.614 -4.144 9.209 1.00 80.44 87 ASN A CA 1
ATOM 690 C C . ASN A 1 87 ? -8.782 -3.072 8.476 1.00 80.44 87 ASN A C 1
ATOM 692 O O . ASN A 1 87 ? -9.238 -1.950 8.283 1.00 80.44 87 ASN A O 1
ATOM 696 N N . VAL A 1 88 ? -7.573 -3.410 8.056 1.00 84.81 88 VAL A N 1
ATOM 697 C CA . VAL A 1 88 ? -6.689 -2.603 7.217 1.00 84.81 88 VAL A CA 1
ATOM 698 C C . VAL A 1 88 ? -6.261 -3.454 6.033 1.00 84.81 88 VAL A C 1
ATOM 700 O O . VAL A 1 88 ? -5.835 -4.602 6.186 1.00 84.81 88 VAL A O 1
ATOM 703 N N . GLU A 1 89 ? -6.356 -2.873 4.846 1.00 87.62 89 GLU A N 1
ATOM 704 C CA . GLU A 1 89 ? -5.948 -3.508 3.602 1.00 87.62 89 GLU A CA 1
ATOM 705 C C . GLU A 1 89 ? -4.811 -2.690 2.979 1.00 87.62 89 GLU A C 1
ATOM 707 O O . GLU A 1 89 ? -4.935 -1.484 2.750 1.00 87.62 89 GLU A O 1
ATOM 712 N N . VAL A 1 90 ? -3.679 -3.351 2.742 1.00 86.62 90 VAL A N 1
ATOM 713 C CA . VAL A 1 90 ? -2.493 -2.764 2.111 1.00 86.62 90 VAL A CA 1
ATOM 714 C C . VAL A 1 90 ? -2.238 -3.498 0.809 1.00 86.62 90 VAL A C 1
ATOM 716 O O . VAL A 1 90 ? -2.266 -4.722 0.756 1.00 86.62 90 VAL A O 1
ATOM 719 N N . VAL A 1 91 ? -1.997 -2.744 -0.247 1.00 88.81 91 VAL A N 1
ATOM 720 C CA . VAL A 1 91 ? -1.890 -3.221 -1.615 1.00 88.81 91 VAL A CA 1
ATOM 721 C C . VAL A 1 91 ? -0.536 -2.793 -2.168 1.00 88.81 91 VAL A C 1
ATOM 723 O O . VAL A 1 91 ? -0.130 -1.642 -2.016 1.00 88.81 91 VAL A O 1
ATOM 726 N N . ILE A 1 92 ? 0.182 -3.716 -2.795 1.00 86.12 92 ILE A N 1
ATOM 727 C CA . ILE A 1 92 ? 1.504 -3.472 -3.375 1.00 86.12 92 ILE A CA 1
ATOM 728 C C . ILE A 1 92 ? 1.500 -4.020 -4.793 1.00 86.12 92 ILE A C 1
ATOM 730 O O . ILE A 1 92 ? 1.179 -5.186 -4.983 1.00 86.12 92 ILE A O 1
ATOM 734 N N . ASP A 1 93 ? 1.884 -3.217 -5.776 1.00 86.88 93 ASP A N 1
ATOM 735 C CA . ASP A 1 93 ? 2.054 -3.701 -7.151 1.00 86.88 93 ASP A CA 1
ATOM 736 C C . ASP A 1 93 ? 3.146 -4.797 -7.212 1.00 86.88 93 ASP A C 1
ATOM 738 O O . ASP A 1 93 ? 4.180 -4.683 -6.552 1.00 86.88 93 ASP A O 1
ATOM 742 N N . ASP A 1 94 ? 2.953 -5.865 -7.988 1.00 83.50 94 ASP A N 1
ATOM 743 C CA . ASP A 1 94 ? 3.896 -6.987 -8.127 1.00 83.50 94 ASP A CA 1
ATOM 744 C C . ASP A 1 94 ? 5.296 -6.534 -8.573 1.00 83.50 94 ASP A C 1
ATOM 746 O O . ASP A 1 94 ? 6.313 -7.034 -8.074 1.00 83.50 94 ASP A O 1
ATOM 750 N N . VAL A 1 95 ? 5.359 -5.539 -9.466 1.00 80.06 95 VAL A N 1
ATOM 751 C CA . VAL A 1 95 ? 6.627 -4.943 -9.920 1.00 80.06 95 VAL A CA 1
ATOM 752 C C . VAL A 1 95 ? 7.336 -4.255 -8.754 1.00 80.06 95 VAL A C 1
ATOM 754 O O . VAL A 1 95 ? 8.536 -4.439 -8.546 1.00 80.06 95 VAL A O 1
ATOM 757 N N . SER A 1 96 ? 6.572 -3.523 -7.944 1.00 78.88 96 SER A N 1
ATOM 758 C CA . SER A 1 96 ? 7.075 -2.829 -6.757 1.00 78.88 96 SER A CA 1
ATOM 759 C C . SER A 1 96 ? 7.519 -3.820 -5.683 1.00 78.88 96 SER A C 1
ATOM 761 O O . SER A 1 96 ? 8.573 -3.642 -5.079 1.00 78.88 96 SER A O 1
ATOM 763 N N . PHE A 1 97 ? 6.770 -4.906 -5.480 1.00 79.62 97 PHE A N 1
ATOM 764 C CA . PHE A 1 97 ? 7.109 -5.957 -4.522 1.00 79.62 97 PHE A CA 1
ATOM 765 C C . PHE A 1 97 ? 8.470 -6.592 -4.820 1.00 79.62 97 PHE A C 1
ATOM 767 O O . PHE A 1 97 ? 9.238 -6.851 -3.903 1.00 79.62 97 PHE A O 1
ATOM 774 N N . THR A 1 98 ? 8.798 -6.789 -6.099 1.00 76.12 98 THR A N 1
ATOM 775 C CA . THR A 1 98 ? 10.106 -7.328 -6.511 1.00 76.12 98 THR A CA 1
ATOM 776 C C . THR A 1 98 ? 11.254 -6.375 -6.159 1.00 76.12 98 THR A C 1
ATOM 778 O O . THR A 1 98 ? 12.372 -6.816 -5.898 1.00 76.12 98 THR A O 1
ATOM 781 N N . PHE A 1 99 ? 10.977 -5.070 -6.124 1.00 70.31 99 PHE A N 1
ATOM 782 C CA . PHE A 1 99 ? 11.945 -4.041 -5.758 1.00 70.31 99 PHE A CA 1
ATOM 783 C C . PHE A 1 99 ? 12.090 -3.872 -4.233 1.00 70.31 99 PHE A C 1
ATOM 785 O O . PHE A 1 99 ? 13.169 -3.552 -3.731 1.00 70.31 99 PHE A O 1
ATOM 792 N N . PHE A 1 100 ? 11.024 -4.125 -3.472 1.00 67.81 100 PHE A N 1
ATOM 793 C CA . PHE A 1 100 ? 11.058 -4.086 -2.014 1.00 67.81 100 PHE A CA 1
ATOM 794 C C . PHE A 1 100 ? 11.700 -5.352 -1.430 1.00 67.81 100 PHE A C 1
ATOM 796 O O . PHE A 1 100 ? 11.104 -6.423 -1.404 1.00 67.81 100 PHE A O 1
ATOM 803 N N . ILE A 1 101 ? 12.877 -5.216 -0.816 1.00 63.31 101 ILE A N 1
ATOM 804 C CA . ILE A 1 101 ? 13.308 -6.195 0.195 1.00 63.31 101 ILE A CA 1
ATOM 805 C C . ILE A 1 101 ? 12.460 -5.952 1.454 1.00 63.31 101 ILE A C 1
ATOM 807 O O . ILE A 1 101 ? 12.246 -4.796 1.830 1.00 63.31 101 ILE A O 1
ATOM 811 N N . THR A 1 102 ? 12.022 -7.009 2.148 1.00 62.94 102 THR A N 1
ATOM 812 C CA . THR A 1 102 ? 11.188 -6.958 3.374 1.00 62.94 102 THR A CA 1
ATOM 813 C C . THR A 1 102 ? 11.651 -5.904 4.399 1.00 62.94 102 THR A C 1
ATOM 815 O O . THR A 1 102 ? 10.832 -5.287 5.081 1.00 62.94 102 THR A O 1
ATOM 818 N N . TYR A 1 103 ? 12.960 -5.641 4.484 1.00 63.97 103 TYR A N 1
ATOM 819 C CA . TYR A 1 103 ? 13.551 -4.616 5.353 1.00 63.97 103 TYR A CA 1
ATOM 820 C C . TYR A 1 103 ? 13.205 -3.171 4.956 1.00 63.97 103 TYR A C 1
ATOM 822 O O . TYR A 1 103 ? 12.915 -2.359 5.834 1.00 6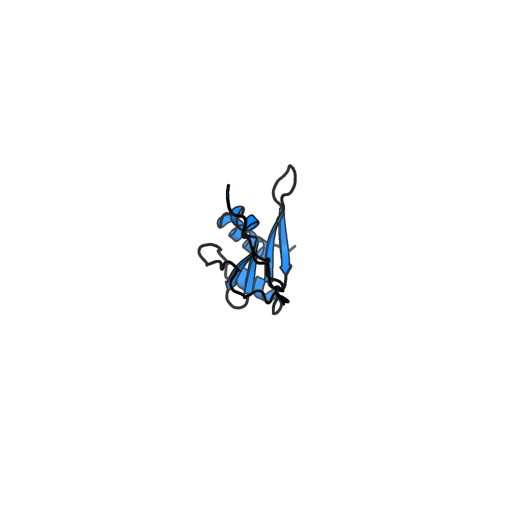3.97 103 TYR A O 1
ATOM 830 N N . TYR A 1 104 ? 13.192 -2.835 3.662 1.00 67.69 104 TYR A N 1
ATOM 831 C CA . TYR A 1 104 ? 12.862 -1.480 3.200 1.00 67.69 104 TYR A CA 1
ATOM 832 C C . TYR A 1 104 ? 11.384 -1.165 3.399 1.00 67.69 104 TYR A C 1
ATOM 834 O O . TYR A 1 104 ? 11.038 -0.059 3.807 1.00 67.69 104 TYR A O 1
ATOM 842 N N . PHE A 1 105 ? 10.517 -2.159 3.200 1.00 69.31 105 PHE A N 1
ATOM 843 C CA . PHE A 1 105 ? 9.088 -1.991 3.429 1.00 69.31 105 PHE A CA 1
ATOM 844 C C . PHE A 1 105 ? 8.770 -1.721 4.912 1.00 69.31 105 PHE A C 1
ATOM 846 O O . PHE A 1 105 ? 7.985 -0.831 5.239 1.00 69.31 105 PHE A O 1
ATOM 853 N N . TYR A 1 106 ? 9.434 -2.434 5.827 1.00 64.06 106 TYR A N 1
ATOM 854 C CA . TYR A 1 106 ? 9.296 -2.213 7.269 1.00 64.06 106 TYR A CA 1
ATOM 855 C C . TYR A 1 106 ? 9.693 -0.787 7.685 1.00 64.06 106 TYR A C 1
ATOM 857 O O . TYR A 1 106 ? 8.965 -0.121 8.424 1.00 64.06 106 TYR A O 1
ATOM 865 N N . ILE A 1 107 ? 10.833 -0.300 7.184 1.00 61.41 107 ILE A N 1
ATOM 866 C CA . ILE A 1 107 ? 11.322 1.058 7.469 1.00 61.41 107 ILE A CA 1
ATOM 867 C C . ILE A 1 107 ? 10.368 2.105 6.881 1.00 61.41 107 ILE A C 1
ATOM 869 O O . ILE A 1 107 ? 10.114 3.128 7.511 1.00 61.41 107 ILE A O 1
ATOM 873 N N . PHE A 1 108 ? 9.797 1.836 5.710 1.00 69.31 108 PHE A N 1
ATOM 874 C CA . PHE A 1 108 ? 8.863 2.734 5.042 1.00 69.31 108 PHE A CA 1
ATOM 875 C C . PHE A 1 108 ? 7.548 2.894 5.808 1.00 69.31 108 PHE A C 1
ATOM 877 O O . PHE A 1 108 ? 7.117 4.010 6.090 1.00 69.31 108 PHE A O 1
ATOM 884 N N . ILE A 1 109 ? 6.949 1.783 6.237 1.00 71.00 109 ILE A N 1
ATOM 885 C CA . ILE A 1 109 ? 5.766 1.810 7.098 1.00 71.00 109 ILE A CA 1
ATOM 886 C C . ILE A 1 109 ? 6.060 2.541 8.414 1.00 71.00 109 ILE A C 1
ATOM 888 O O . ILE A 1 109 ? 5.240 3.336 8.874 1.00 71.00 109 ILE A O 1
ATOM 892 N N . LEU A 1 110 ? 7.241 2.330 9.003 1.00 66.31 110 LEU A N 1
ATOM 893 C CA . LEU A 1 110 ? 7.661 3.060 10.198 1.00 66.31 110 LEU A CA 1
ATOM 894 C C . LEU A 1 110 ? 7.797 4.567 9.922 1.00 66.31 110 LEU A C 1
ATOM 896 O O . LEU A 1 110 ? 7.347 5.373 10.733 1.00 66.31 110 LEU A O 1
ATOM 900 N N . SER A 1 111 ? 8.334 4.942 8.758 1.00 65.81 111 SER A N 1
ATOM 901 C CA . SER A 1 111 ? 8.464 6.334 8.323 1.00 65.81 111 SER A CA 1
ATOM 902 C C . SER A 1 111 ? 7.104 7.028 8.200 1.00 65.81 111 SER A C 1
ATOM 904 O O . SER A 1 111 ? 6.933 8.111 8.758 1.00 65.81 111 SER A O 1
ATOM 906 N N . ILE A 1 112 ? 6.101 6.381 7.590 1.00 67.56 112 ILE A N 1
ATOM 907 C CA . ILE A 1 112 ? 4.728 6.916 7.474 1.00 67.56 112 ILE A CA 1
ATOM 908 C C . ILE A 1 112 ? 4.118 7.196 8.855 1.00 67.56 112 ILE A C 1
ATOM 910 O O . ILE A 1 112 ? 3.427 8.197 9.049 1.00 67.56 112 ILE A O 1
ATOM 914 N N . VAL A 1 113 ? 4.390 6.338 9.843 1.00 64.38 113 VAL A N 1
ATOM 915 C CA . VAL A 1 113 ? 3.929 6.550 11.223 1.00 64.38 113 VAL A CA 1
ATOM 916 C C . VAL A 1 113 ? 4.608 7.758 11.860 1.00 64.38 113 VAL A C 1
ATOM 918 O O . VAL A 1 113 ? 3.957 8.501 12.593 1.00 64.38 113 VAL A O 1
ATOM 921 N N . THR A 1 114 ? 5.896 7.960 11.582 1.00 63.56 114 THR A N 1
ATOM 922 C CA . THR A 1 114 ? 6.701 9.026 12.193 1.00 63.56 114 THR A CA 1
ATOM 923 C C . THR A 1 114 ? 6.597 10.380 11.488 1.00 63.56 114 THR A C 1
ATOM 925 O O . THR A 1 114 ? 6.784 11.403 12.134 1.00 63.56 114 THR A O 1
ATOM 928 N N . SER A 1 115 ? 6.270 10.421 10.192 1.00 58.38 115 SER A N 1
ATOM 929 C CA . SER A 1 115 ? 6.393 11.630 9.359 1.00 58.38 115 SER A CA 1
ATOM 930 C C . SER A 1 115 ? 5.228 12.625 9.477 1.00 58.38 115 SER A C 1
ATOM 932 O O . SER A 1 115 ? 5.240 13.649 8.806 1.00 58.38 115 SER A O 1
ATOM 934 N N . GLN A 1 116 ? 4.231 12.369 10.330 1.00 49.97 116 GLN A N 1
ATOM 935 C CA . GLN A 1 116 ? 3.124 13.308 10.602 1.00 49.97 116 GLN A CA 1
ATOM 936 C C . GLN A 1 116 ? 3.388 14.209 11.823 1.00 49.97 116 GLN A C 1
ATOM 938 O O . GLN A 1 116 ? 2.453 14.716 12.436 1.00 49.97 116 GLN A O 1
ATOM 943 N N . HIS A 1 117 ? 4.655 14.381 12.204 1.00 40.47 117 HIS A N 1
ATOM 944 C CA . HIS A 1 117 ? 5.063 15.328 13.237 1.00 40.47 117 HIS A CA 1
ATOM 945 C C . HIS A 1 117 ? 6.227 16.187 12.726 1.00 40.47 117 HIS A C 1
ATOM 947 O O . HIS A 1 117 ? 7.383 15.991 13.094 1.00 40.47 117 HIS A O 1
ATOM 953 N N . SER A 1 118 ? 5.923 17.131 11.839 1.00 37.88 118 SER A N 1
ATOM 954 C CA . SER A 1 118 ? 6.688 18.369 11.639 1.00 37.88 118 SER A CA 1
ATOM 955 C C . SER A 1 118 ? 5.762 19.439 11.090 1.00 37.88 118 SER A C 1
ATOM 957 O O . SER A 1 118 ? 4.975 19.100 10.180 1.00 37.88 118 SER A O 1
#

Radius of gyration: 22.23 Å; chains: 1; bounding box: 41×55×74 Å

InterPro domains:
  IPR000361 Core domain, A-type assembly protein ATAP [PF01521] (34-100)
  IPR035903 HesB-like domain superfamily [G3DSA:2.60.300.12] (27-104)
  IPR035903 HesB-like domain superfamily [SSF89360] (29-102)

Organism: NCBI:txid51022

Sequence (118 aa):
MLRSSRTATQLLPIFSRNFCIPSSAVRTLTTEDIKVTDRAHQRLKKILAEGERLRVEVDGGGCSGFEYKIKLDTKLQKDDRLWKGDNVEVVIDDVSFTFFITYYFYIFILSIVTSQHS